Protein AF-A0A5F1S3X6-F1 (afdb_monomer_lite)

pLDDT: mean 83.15, std 13.51, range [34.62, 96.0]

Secondary structure (DSSP, 8-state):
---HHHHHHHHHHHHHHHHHHHHHHTTT-EEEEEE-SS-EEEEEE-TTS-EEEEEEE-TT--HHHHHHHHTHHHHHHHHHHHHHHHHHHHHHHHTTS--S----TT-HHHHHHHHHT-HHHHHHHHHH-TTS---SHHHHHHHHHHHHT-S-TTHHHH-HHHHHHHHHHHHHHHHHHHTTT-

Radius of gyration: 21.3 Å; chains: 1; bounding box: 40×48×58 Å

Structure (mmCIF,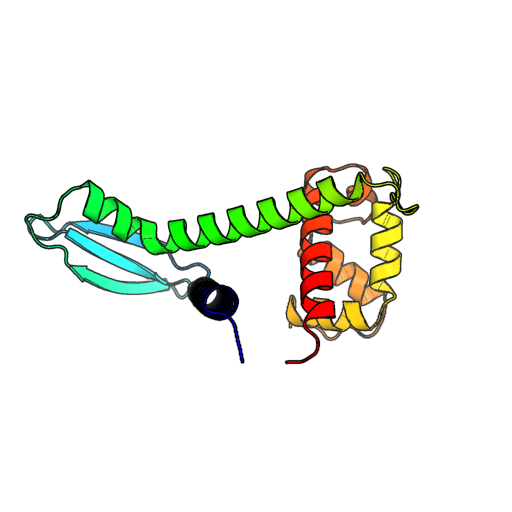 N/CA/C/O backbone):
data_AF-A0A5F1S3X6-F1
#
_entry.id   AF-A0A5F1S3X6-F1
#
loop_
_atom_site.group_PDB
_atom_site.id
_atom_site.type_symbol
_atom_site.label_atom_id
_atom_site.label_alt_id
_atom_site.label_comp_id
_atom_site.label_asym_id
_atom_site.label_entity_id
_atom_site.label_seq_id
_atom_site.pdbx_PDB_ins_code
_atom_site.Cartn_x
_atom_site.Cartn_y
_atom_site.Cartn_z
_atom_site.occupancy
_atom_site.B_iso_or_equiv
_atom_site.auth_seq_id
_atom_site.auth_comp_id
_atom_site.auth_asym_id
_atom_site.auth_atom_id
_atom_site.pdbx_PDB_model_num
ATOM 1 N N . MET A 1 1 ? -12.148 -29.527 -11.595 1.00 62.06 1 MET A N 1
ATOM 2 C CA . MET A 1 1 ? -12.397 -29.379 -10.145 1.00 62.06 1 MET A CA 1
ATOM 3 C C . MET A 1 1 ? -11.170 -28.743 -9.514 1.00 62.06 1 MET A C 1
ATOM 5 O O . MET A 1 1 ? -10.074 -29.237 -9.740 1.00 62.06 1 MET A O 1
ATOM 9 N N . THR A 1 2 ? -11.329 -27.615 -8.827 1.00 72.69 2 THR A N 1
ATOM 10 C CA . THR A 1 2 ? -10.231 -26.857 -8.204 1.00 72.69 2 THR A CA 1
ATOM 11 C C . THR A 1 2 ? -9.835 -27.520 -6.886 1.00 72.69 2 THR A C 1
ATOM 13 O O . THR A 1 2 ? -10.712 -27.872 -6.099 1.00 72.69 2 THR A O 1
ATOM 16 N N . THR A 1 3 ? -8.542 -27.708 -6.623 1.00 86.94 3 THR A N 1
ATOM 17 C CA . THR A 1 3 ? -8.104 -28.330 -5.361 1.00 86.94 3 THR A CA 1
ATOM 18 C C . THR A 1 3 ? -8.299 -27.372 -4.173 1.00 86.94 3 THR A C 1
ATOM 20 O O . THR A 1 3 ? -8.289 -26.150 -4.364 1.00 86.94 3 THR A O 1
ATOM 23 N N . PRO A 1 4 ? -8.428 -27.872 -2.927 1.00 86.75 4 PRO A N 1
ATOM 24 C CA . PRO A 1 4 ? -8.557 -27.018 -1.740 1.00 86.75 4 PRO A CA 1
ATOM 25 C C . PRO A 1 4 ? -7.428 -25.982 -1.602 1.00 86.75 4 PRO A C 1
ATOM 27 O O . PRO A 1 4 ? -7.680 -24.829 -1.249 1.00 86.75 4 PRO A O 1
ATOM 30 N N . ALA A 1 5 ? -6.197 -26.364 -1.962 1.00 86.56 5 ALA A N 1
ATOM 31 C CA . ALA A 1 5 ? -5.030 -25.481 -1.955 1.00 86.56 5 ALA A CA 1
ATOM 32 C C . ALA A 1 5 ? -5.118 -24.371 -3.019 1.00 86.56 5 ALA A C 1
ATOM 34 O O . ALA A 1 5 ? -4.811 -23.212 -2.741 1.00 86.56 5 ALA A O 1
ATOM 35 N N . GLN A 1 6 ? -5.587 -24.694 -4.229 1.00 83.25 6 GLN A N 1
ATOM 36 C CA . GLN A 1 6 ? -5.825 -23.693 -5.273 1.00 83.25 6 GLN A CA 1
ATOM 37 C C . GLN A 1 6 ? -6.925 -22.706 -4.857 1.00 83.25 6 GLN A C 1
ATOM 39 O O . GLN A 1 6 ? -6.773 -21.501 -5.043 1.00 83.25 6 GLN A O 1
ATOM 44 N N . ALA A 1 7 ? -8.001 -23.192 -4.233 1.00 88.31 7 ALA A N 1
ATOM 45 C CA . ALA A 1 7 ? -9.074 -22.338 -3.732 1.00 88.31 7 ALA A CA 1
ATOM 46 C C . ALA A 1 7 ? -8.601 -21.392 -2.611 1.00 88.31 7 ALA A C 1
ATOM 48 O O . ALA A 1 7 ? -8.995 -20.226 -2.589 1.00 88.31 7 ALA A O 1
ATOM 49 N N . ALA A 1 8 ? -7.740 -21.861 -1.699 1.00 90.50 8 ALA A N 1
ATOM 50 C CA . ALA A 1 8 ? -7.130 -21.014 -0.670 1.00 90.50 8 ALA A CA 1
ATOM 51 C C . ALA A 1 8 ? -6.279 -19.896 -1.287 1.00 90.50 8 ALA A C 1
ATOM 53 O O . ALA A 1 8 ? -6.477 -18.722 -0.969 1.00 90.50 8 ALA A O 1
ATOM 54 N N . ARG A 1 9 ? -5.430 -20.247 -2.256 1.00 87.69 9 ARG A N 1
ATOM 55 C CA . ARG A 1 9 ? -4.575 -19.291 -2.963 1.00 87.69 9 ARG A CA 1
ATOM 56 C C . ARG A 1 9 ? -5.368 -18.204 -3.691 1.00 87.69 9 ARG A C 1
ATOM 58 O O . ARG A 1 9 ? -4.985 -17.036 -3.655 1.00 87.69 9 ARG A O 1
ATOM 65 N N . GLU A 1 10 ? -6.480 -18.552 -4.337 1.00 88.81 10 GLU A N 1
ATOM 66 C CA . GLU A 1 10 ? -7.332 -17.554 -4.998 1.00 88.81 10 GLU A CA 1
ATOM 67 C C . GLU A 1 10 ? -8.024 -16.622 -3.991 1.00 88.81 10 GLU A C 1
ATOM 69 O O . GLU A 1 10 ? -8.110 -15.415 -4.234 1.00 88.81 10 GLU A O 1
ATOM 74 N N . ARG A 1 11 ? -8.442 -17.128 -2.819 1.00 92.38 11 ARG A N 1
ATOM 75 C CA . ARG A 1 11 ? -8.977 -16.278 -1.737 1.00 92.38 11 ARG A CA 1
ATOM 76 C C . ARG A 1 11 ? -7.929 -15.306 -1.203 1.00 92.38 11 ARG A C 1
ATOM 78 O O . ARG A 1 11 ? -8.224 -14.124 -1.034 1.00 92.38 11 ARG A O 1
ATOM 85 N N . GLU A 1 12 ? -6.709 -15.778 -0.969 1.00 93.31 12 GLU A N 1
ATOM 86 C CA . GLU A 1 12 ? -5.589 -14.938 -0.533 1.00 93.31 12 GLU A CA 1
ATOM 87 C C . GLU A 1 12 ? -5.274 -13.858 -1.569 1.00 93.31 12 GLU A C 1
ATOM 89 O O . GLU A 1 12 ? -5.175 -12.679 -1.229 1.00 93.31 12 GLU A O 1
ATOM 94 N N . LYS A 1 13 ? -5.203 -14.231 -2.851 1.00 88.44 13 LYS A N 1
ATOM 95 C CA . LYS A 1 13 ? -4.985 -13.296 -3.960 1.00 88.44 13 LYS A CA 1
ATOM 96 C C . LYS A 1 13 ? -6.074 -12.226 -4.021 1.00 88.44 13 LYS A C 1
ATOM 98 O O . LYS A 1 13 ? -5.755 -11.044 -4.152 1.00 88.44 13 LYS A O 1
ATOM 103 N N . ALA A 1 14 ? -7.341 -12.615 -3.886 1.00 92.00 14 ALA A N 1
ATOM 104 C CA . ALA A 1 14 ? -8.461 -11.679 -3.857 1.00 92.00 14 ALA A CA 1
ATOM 105 C C . ALA A 1 14 ? -8.393 -10.738 -2.642 1.00 92.00 14 ALA A C 1
ATOM 107 O O . ALA A 1 14 ? -8.643 -9.539 -2.775 1.00 92.00 14 ALA A O 1
ATOM 108 N N . ARG A 1 15 ? -8.010 -11.253 -1.466 1.00 94.31 15 ARG A N 1
ATOM 109 C CA . ARG A 1 15 ? -7.839 -10.448 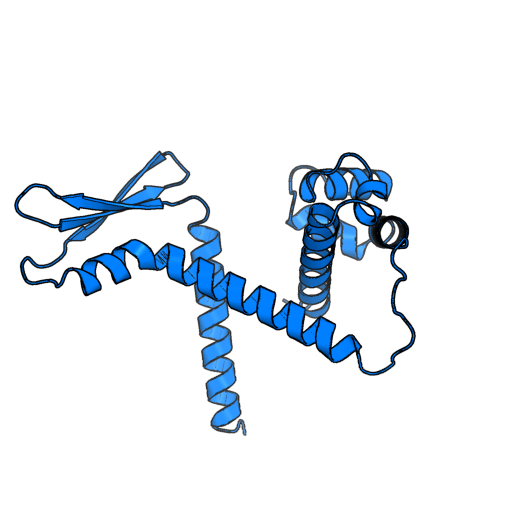-0.249 1.00 94.31 15 ARG A CA 1
ATOM 110 C C . ARG A 1 15 ? -6.705 -9.436 -0.398 1.00 94.31 15 ARG A C 1
ATOM 112 O O . ARG A 1 15 ? -6.916 -8.262 -0.113 1.00 94.31 15 ARG A O 1
ATOM 119 N N . VAL A 1 16 ? -5.546 -9.858 -0.903 1.00 94.44 16 VAL A N 1
ATOM 120 C CA . VAL A 1 16 ? -4.414 -8.959 -1.175 1.00 94.44 16 VAL A CA 1
ATOM 121 C C . VAL A 1 16 ? -4.807 -7.891 -2.194 1.00 94.44 16 VAL A C 1
ATOM 123 O O . VAL A 1 16 ? -4.562 -6.717 -1.950 1.00 94.44 16 VAL A O 1
ATOM 126 N N . SER A 1 17 ? -5.487 -8.266 -3.284 1.00 92.50 17 SER A N 1
ATOM 127 C CA . SER A 1 17 ? -5.962 -7.305 -4.289 1.00 92.50 17 SER A CA 1
ATOM 128 C C . SER A 1 17 ? -6.903 -6.255 -3.695 1.00 92.50 17 SER A C 1
ATOM 130 O O . SER A 1 17 ? -6.834 -5.087 -4.072 1.00 92.50 17 SER A O 1
ATOM 132 N N . ARG A 1 18 ? -7.772 -6.655 -2.761 1.00 95.62 18 ARG A N 1
ATOM 133 C CA . ARG A 1 18 ? -8.671 -5.736 -2.054 1.00 95.62 18 ARG A CA 1
ATOM 134 C C . ARG A 1 18 ? -7.898 -4.766 -1.166 1.00 95.62 18 ARG A C 1
ATOM 136 O O . ARG A 1 18 ? -8.159 -3.572 -1.223 1.00 95.62 18 ARG A O 1
ATOM 143 N N . LEU A 1 19 ? -6.939 -5.268 -0.386 1.00 96.00 19 LEU A N 1
ATOM 144 C CA . LEU A 1 19 ? -6.096 -4.435 0.477 1.00 96.00 19 LEU A CA 1
ATOM 145 C C . LEU A 1 19 ? -5.252 -3.448 -0.336 1.00 96.00 19 LEU A C 1
ATOM 147 O O . LEU A 1 19 ? -5.135 -2.295 0.055 1.00 96.00 19 LEU A O 1
ATOM 151 N N . THR A 1 20 ? -4.738 -3.863 -1.499 1.00 92.12 20 THR A N 1
ATOM 152 C CA . THR A 1 20 ? -4.065 -2.950 -2.433 1.00 92.12 20 THR A CA 1
ATOM 153 C C . THR A 1 20 ? -5.004 -1.840 -2.905 1.00 92.12 20 THR A C 1
ATOM 155 O O . THR A 1 20 ? -4.617 -0.680 -2.878 1.00 92.12 20 THR A O 1
ATOM 158 N N . GLY A 1 21 ? -6.245 -2.164 -3.281 1.00 90.62 21 GLY A N 1
ATOM 159 C CA . GLY A 1 21 ? -7.231 -1.151 -3.671 1.00 90.62 21 GLY A CA 1
ATOM 160 C C . GLY A 1 21 ? -7.561 -0.161 -2.547 1.00 90.62 21 GLY A C 1
ATOM 161 O O . GLY A 1 21 ? -7.637 1.036 -2.794 1.00 90.62 21 GLY A O 1
ATOM 162 N N . ILE A 1 22 ? -7.704 -0.645 -1.309 1.00 93.69 22 ILE A N 1
ATOM 163 C CA . ILE A 1 22 ? -7.949 0.209 -0.135 1.00 93.69 22 ILE A CA 1
ATOM 164 C C . ILE A 1 22 ? -6.758 1.141 0.121 1.00 93.69 22 ILE A C 1
ATOM 166 O O . ILE A 1 22 ? -6.955 2.340 0.280 1.00 93.69 22 ILE A O 1
ATOM 170 N N . ALA A 1 23 ? -5.530 0.613 0.112 1.00 91.81 23 ALA A N 1
ATOM 171 C CA . ALA A 1 23 ? -4.322 1.411 0.324 1.00 91.81 23 ALA A CA 1
ATOM 172 C C . ALA A 1 23 ? -4.164 2.522 -0.731 1.00 91.81 23 ALA A C 1
ATOM 174 O O . ALA A 1 23 ? -3.760 3.634 -0.408 1.00 91.81 23 ALA A O 1
ATOM 175 N N . GLU A 1 24 ? -4.528 2.237 -1.984 1.00 90.56 24 GLU A N 1
ATOM 176 C CA . GLU A 1 24 ? -4.528 3.222 -3.069 1.00 90.56 24 GLU A CA 1
ATOM 177 C C . GLU A 1 24 ? -5.567 4.333 -2.862 1.00 90.56 24 GLU A C 1
ATOM 179 O O . GLU A 1 24 ? -5.262 5.501 -3.094 1.00 90.56 24 GLU A O 1
ATOM 184 N N . LEU A 1 25 ? -6.776 3.989 -2.404 1.00 90.50 25 LEU A N 1
ATOM 185 C CA . LEU A 1 25 ? -7.833 4.966 -2.114 1.00 90.50 25 LEU A CA 1
ATOM 186 C C . LEU A 1 25 ? -7.502 5.844 -0.903 1.00 90.50 25 LEU A C 1
ATOM 188 O O . LEU A 1 25 ? -7.830 7.025 -0.901 1.00 90.50 25 LEU A O 1
ATOM 192 N N . CYS A 1 26 ? -6.839 5.280 0.105 1.00 91.94 26 CYS A N 1
ATOM 193 C CA . CYS A 1 26 ? -6.405 5.996 1.305 1.00 91.94 26 CYS A CA 1
ATOM 194 C C . CYS A 1 26 ? -5.032 6.665 1.142 1.00 91.94 26 CYS A C 1
ATOM 196 O O . CYS A 1 26 ? -4.398 7.036 2.131 1.00 91.94 26 CYS A O 1
ATOM 198 N N . ARG A 1 27 ? -4.524 6.797 -0.088 1.00 87.94 27 ARG A N 1
ATOM 199 C CA . ARG A 1 27 ? -3.199 7.368 -0.323 1.00 87.94 27 ARG A CA 1
ATOM 200 C C . ARG A 1 27 ? -3.128 8.804 0.203 1.00 87.94 27 ARG A C 1
ATOM 202 O O . ARG A 1 27 ? -3.842 9.684 -0.265 1.00 87.94 27 ARG A O 1
ATOM 209 N N . GLY A 1 28 ? -2.180 9.040 1.108 1.00 87.06 28 GLY A N 1
ATOM 210 C CA . GLY A 1 28 ? -1.944 10.349 1.720 1.00 87.06 28 GLY A CA 1
ATOM 211 C C . GLY A 1 28 ? -2.787 10.617 2.969 1.00 87.06 28 GLY A C 1
ATOM 212 O O . GLY A 1 28 ? -2.557 11.625 3.636 1.00 87.06 28 GLY A O 1
ATOM 213 N N . ASP A 1 29 ? -3.705 9.714 3.318 1.00 92.81 29 ASP A N 1
ATOM 214 C CA . ASP A 1 29 ? -4.394 9.764 4.600 1.00 92.81 29 ASP A CA 1
ATOM 215 C C . ASP A 1 29 ? -3.419 9.423 5.733 1.00 92.81 29 ASP A C 1
ATOM 217 O O . ASP A 1 29 ? -2.529 8.584 5.582 1.00 92.81 29 ASP A O 1
ATOM 221 N N . ARG A 1 30 ? -3.605 10.055 6.894 1.00 92.38 30 ARG A N 1
ATOM 222 C CA . ARG A 1 30 ? -2.891 9.718 8.129 1.00 92.38 30 ARG A CA 1
ATOM 223 C C . ARG A 1 30 ? -3.864 9.405 9.242 1.00 92.38 30 ARG A C 1
ATOM 225 O O . ARG A 1 30 ? -4.776 10.189 9.490 1.00 92.38 30 ARG A O 1
ATOM 232 N N . TRP A 1 31 ? -3.661 8.266 9.886 1.00 93.81 31 TRP A N 1
ATOM 233 C CA . TRP A 1 31 ? -4.424 7.867 11.060 1.00 93.81 31 TRP A CA 1
ATOM 234 C C . TRP A 1 31 ? -3.638 8.286 12.298 1.00 93.81 31 TRP A C 1
ATOM 236 O O . TRP A 1 31 ? -2.407 8.252 12.294 1.00 93.81 31 TRP A O 1
ATOM 246 N N . SER A 1 32 ? -4.334 8.763 13.319 1.00 92.06 32 SER A N 1
ATOM 247 C CA . SER A 1 32 ? -3.710 9.165 14.573 1.00 92.06 32 SER A CA 1
ATOM 248 C C . SER A 1 32 ? -4.653 8.956 15.744 1.00 92.06 32 SER A C 1
ATOM 250 O O . SER A 1 32 ? -5.874 8.912 15.581 1.00 92.06 32 SER A O 1
ATOM 252 N N . ILE A 1 33 ? -4.068 8.883 16.932 1.00 92.62 33 ILE A N 1
ATOM 253 C CA . ILE A 1 33 ? -4.801 8.819 18.187 1.00 92.62 33 ILE A CA 1
ATOM 254 C C . ILE A 1 33 ? -5.179 10.237 18.617 1.00 92.62 33 ILE A C 1
ATOM 256 O O . ILE A 1 33 ? -4.350 11.146 18.583 1.00 92.62 33 ILE A O 1
ATOM 260 N N . ASP A 1 34 ? -6.426 10.398 19.041 1.00 91.50 34 ASP A N 1
ATOM 261 C CA . ASP A 1 34 ? -6.929 11.565 19.756 1.00 91.50 34 ASP A CA 1
ATOM 262 C C . ASP A 1 34 ? -7.476 11.115 21.117 1.00 91.50 34 ASP A C 1
ATOM 264 O O . ASP A 1 34 ? -8.251 10.160 21.194 1.00 91.50 34 ASP A O 1
ATOM 268 N N . THR A 1 35 ? -7.056 11.771 22.196 1.00 86.75 35 THR A N 1
ATOM 269 C CA . THR A 1 35 ? -7.466 11.431 23.566 1.00 86.75 35 THR A CA 1
ATOM 270 C C . THR A 1 35 ? -8.117 12.635 24.222 1.00 86.75 35 THR A C 1
ATOM 272 O O . THR A 1 35 ? -7.453 13.651 24.424 1.00 86.75 35 THR A O 1
ATOM 275 N N . ASP A 1 36 ? -9.379 12.506 24.631 1.00 79.56 36 ASP A N 1
ATOM 276 C CA . ASP A 1 36 ? -10.124 13.581 25.306 1.00 79.56 36 ASP A CA 1
ATOM 277 C C . ASP A 1 36 ? -10.250 13.388 26.826 1.00 79.56 36 ASP A C 1
ATOM 279 O O . ASP A 1 36 ? -11.235 13.775 27.452 1.00 79.56 36 ASP A O 1
ATOM 283 N N . GLY A 1 37 ? -9.244 12.762 27.441 1.00 70.31 37 GLY A N 1
ATOM 284 C CA . GLY A 1 37 ? -9.186 12.494 28.882 1.00 70.31 37 GLY A CA 1
ATOM 285 C C . GLY A 1 37 ? -10.126 11.383 29.366 1.00 70.31 37 GLY A C 1
ATOM 286 O O . GLY A 1 37 ? -9.860 10.803 30.412 1.00 70.31 37 GLY A O 1
ATOM 287 N N . THR A 1 38 ? -11.175 11.046 28.606 1.00 75.50 38 THR A N 1
ATOM 288 C CA . THR A 1 38 ? -12.114 9.957 28.936 1.00 75.50 38 THR A CA 1
ATOM 289 C C . THR A 1 38 ? -12.149 8.876 27.861 1.00 75.50 38 THR A C 1
ATOM 291 O O . THR A 1 38 ? -12.333 7.705 28.176 1.00 75.50 38 THR A O 1
ATOM 294 N N . ASN A 1 39 ? -11.956 9.244 26.593 1.00 83.88 39 ASN A N 1
ATOM 295 C CA . ASN A 1 39 ? -11.986 8.311 25.476 1.00 83.88 39 ASN A CA 1
ATOM 296 C C . ASN A 1 39 ? -10.710 8.407 24.644 1.00 83.88 39 ASN A C 1
ATOM 298 O O . ASN A 1 39 ? -10.193 9.496 24.387 1.00 83.88 39 ASN A O 1
ATOM 302 N N . THR A 1 40 ? -10.277 7.256 24.138 1.00 91.56 40 THR A N 1
ATOM 303 C CA . THR A 1 40 ? -9.272 7.170 23.081 1.00 91.56 40 THR A CA 1
ATOM 304 C C . THR A 1 40 ? -9.991 6.975 21.753 1.00 91.56 40 THR A C 1
ATOM 306 O O . THR A 1 40 ? -10.787 6.050 21.595 1.00 91.56 40 THR A O 1
ATOM 309 N N . ARG A 1 41 ? -9.737 7.850 20.784 1.00 94.38 41 ARG A N 1
ATOM 310 C CA . ARG A 1 41 ? -10.321 7.809 19.441 1.00 94.38 41 ARG A CA 1
ATOM 311 C C . ARG A 1 41 ? -9.229 7.616 18.408 1.00 94.38 41 ARG A C 1
ATOM 313 O O . ARG A 1 41 ? -8.142 8.169 18.538 1.00 94.38 41 ARG A O 1
ATOM 320 N N . ILE A 1 42 ? -9.551 6.882 17.351 1.00 94.81 42 ILE A N 1
ATOM 321 C CA . ILE A 1 42 ? -8.742 6.878 16.135 1.00 94.81 42 ILE A CA 1
ATOM 322 C C . ILE A 1 42 ? -9.385 7.851 15.162 1.00 94.81 42 ILE A C 1
ATOM 324 O O . ILE A 1 42 ? -10.551 7.700 14.787 1.00 94.81 42 ILE A O 1
ATOM 328 N N . ILE A 1 43 ? -8.618 8.851 14.752 1.00 95.38 43 ILE A N 1
ATOM 329 C CA . ILE A 1 43 ? -9.024 9.835 13.759 1.00 95.38 43 ILE A CA 1
ATOM 330 C C . ILE A 1 43 ? -8.242 9.615 12.471 1.00 95.38 43 ILE A C 1
ATOM 332 O O . ILE A 1 43 ? -7.084 9.203 12.483 1.00 95.38 43 ILE A O 1
ATOM 336 N N . VAL A 1 44 ? -8.872 9.919 11.344 1.00 95.62 44 VAL A N 1
ATOM 337 C CA . VAL A 1 44 ? -8.192 10.041 10.059 1.00 95.62 44 VAL A CA 1
ATOM 338 C C . VAL A 1 44 ? -8.113 11.505 9.683 1.00 95.62 44 VAL A C 1
ATOM 340 O O . VAL A 1 44 ? -9.117 12.212 9.723 1.00 95.62 44 VAL A O 1
ATOM 343 N N . ARG A 1 45 ? -6.934 11.942 9.255 1.00 95.56 45 ARG A N 1
ATOM 344 C CA . ARG A 1 45 ? -6.750 13.147 8.457 1.00 95.56 45 ARG A CA 1
ATOM 345 C C . ARG A 1 45 ? -6.580 12.732 7.007 1.00 95.56 45 ARG A C 1
ATOM 347 O O . ARG A 1 45 ? -5.600 12.071 6.664 1.00 95.56 45 ARG A O 1
ATOM 354 N N . ARG A 1 46 ? -7.540 13.103 6.171 1.00 92.94 46 ARG A N 1
ATOM 355 C CA . ARG A 1 46 ? -7.540 12.792 4.745 1.00 92.94 46 ARG A CA 1
ATOM 356 C C . ARG A 1 46 ? -6.531 13.653 4.000 1.00 92.94 46 ARG A C 1
ATOM 358 O O . ARG A 1 46 ? -6.227 14.771 4.422 1.00 92.94 46 ARG A O 1
ATOM 365 N N . ALA A 1 47 ? -6.080 13.179 2.843 1.00 88.62 47 ALA A N 1
ATOM 366 C CA . ALA A 1 47 ? -5.243 13.978 1.944 1.00 88.62 47 ALA A CA 1
ATOM 367 C C . ALA A 1 47 ? -5.910 15.305 1.512 1.00 88.62 47 ALA A C 1
ATOM 369 O O . ALA A 1 47 ? -5.220 16.279 1.221 1.00 88.62 47 ALA A O 1
ATOM 370 N N . THR A 1 48 ? -7.246 15.362 1.511 1.00 89.81 48 THR A N 1
ATOM 371 C CA . THR A 1 48 ? -8.049 16.562 1.212 1.00 89.81 48 THR A CA 1
ATOM 372 C C . THR A 1 48 ? -8.027 17.618 2.324 1.00 89.81 48 THR A C 1
ATOM 374 O O . THR A 1 48 ? -8.492 18.732 2.108 1.00 89.81 48 THR A O 1
ATOM 377 N N . GLY A 1 49 ? -7.499 17.289 3.507 1.00 88.94 49 GLY A N 1
ATOM 378 C CA . GLY A 1 49 ? -7.518 18.147 4.696 1.00 88.94 49 GLY A CA 1
ATOM 379 C C . GLY A 1 49 ? -8.711 17.907 5.626 1.00 88.94 49 GLY A C 1
ATOM 380 O O . GLY A 1 49 ? -8.701 18.389 6.758 1.00 88.94 49 GLY A O 1
ATOM 381 N N . GLU A 1 50 ? -9.704 17.126 5.196 1.00 93.75 50 GLU A N 1
ATOM 382 C CA . GLU A 1 50 ? -10.818 16.704 6.048 1.00 93.75 50 GLU A CA 1
ATOM 383 C C . GLU A 1 50 ? -10.346 15.772 7.168 1.00 93.75 50 GLU A C 1
ATOM 385 O O . GLU A 1 50 ? -9.384 15.015 7.010 1.00 93.75 50 GLU A O 1
ATOM 390 N N . HIS A 1 51 ? -11.053 15.795 8.296 1.00 93.44 51 HIS A N 1
ATOM 391 C CA . HIS A 1 51 ? -10.829 14.865 9.395 1.00 93.44 51 HIS A CA 1
ATOM 392 C C . HIS A 1 51 ? -12.126 14.170 9.801 1.00 93.44 51 HIS A C 1
ATOM 394 O O . HIS A 1 51 ? -13.204 14.757 9.744 1.00 93.44 51 HIS A O 1
ATOM 400 N N . ALA A 1 52 ? -12.016 12.906 10.203 1.00 94.56 52 ALA A N 1
ATOM 401 C CA . ALA A 1 52 ? -13.145 12.117 10.678 1.00 94.56 52 ALA A CA 1
ATOM 402 C C . ALA A 1 52 ? -12.715 11.168 11.799 1.00 94.56 52 ALA A C 1
ATOM 404 O O . ALA A 1 52 ? -11.600 10.645 11.783 1.00 94.56 52 ALA A O 1
ATOM 405 N N . VAL A 1 53 ? -13.618 10.910 12.745 1.00 95.12 53 VAL A N 1
ATOM 406 C CA . VAL A 1 53 ? -13.449 9.843 13.739 1.00 95.12 53 VAL A CA 1
ATOM 407 C C . VAL A 1 53 ? -13.750 8.508 13.061 1.00 95.12 53 VAL A C 1
ATOM 409 O O . VAL A 1 53 ? -14.830 8.329 12.502 1.00 95.12 53 VAL A O 1
ATOM 412 N N . LEU A 1 54 ? -12.793 7.581 13.090 1.00 94.19 54 LEU A N 1
ATOM 413 C CA . LEU A 1 54 ? -12.952 6.230 12.550 1.00 94.19 54 LEU A CA 1
ATOM 414 C C . LEU A 1 54 ? -13.593 5.293 13.572 1.00 94.19 54 LEU A C 1
ATOM 416 O O . LEU A 1 54 ? -14.507 4.541 13.238 1.00 94.19 54 LEU A O 1
ATOM 420 N N . CYS A 1 55 ? -13.112 5.342 14.814 1.00 94.00 55 CYS A N 1
ATOM 421 C CA . CYS A 1 55 ? -13.667 4.587 15.928 1.00 94.00 55 CYS A CA 1
ATOM 422 C C . CYS A 1 55 ? -13.307 5.224 17.276 1.00 94.00 55 CYS A C 1
ATOM 424 O O . CYS A 1 55 ? -12.345 5.987 17.393 1.00 94.00 55 CYS A O 1
ATOM 426 N N . THR A 1 56 ? -14.086 4.864 18.295 1.00 94.31 56 THR A N 1
ATOM 427 C CA . THR A 1 56 ? -13.799 5.138 19.705 1.00 94.31 56 THR A CA 1
ATOM 428 C C . THR A 1 56 ? -13.457 3.816 20.379 1.00 94.31 56 THR A C 1
ATOM 430 O O . THR A 1 56 ? -14.198 2.842 20.242 1.00 94.31 56 THR A O 1
ATOM 433 N N . MET A 1 57 ? -12.330 3.781 21.078 1.00 92.25 57 MET A N 1
ATOM 434 C CA . MET A 1 57 ? -11.841 2.616 21.802 1.00 92.25 57 MET A CA 1
ATOM 435 C C . MET A 1 57 ? -12.557 2.495 23.147 1.00 92.25 57 MET A C 1
ATOM 437 O O . MET A 1 57 ? -12.861 3.500 23.791 1.00 92.25 57 MET A O 1
ATOM 441 N N . HIS A 1 58 ? -12.818 1.259 23.572 1.00 91.62 58 HIS A N 1
ATOM 442 C CA . HIS A 1 58 ? -13.316 0.996 24.919 1.00 91.62 58 HIS A CA 1
ATOM 443 C C . HIS A 1 58 ? -12.272 1.422 25.963 1.00 91.62 58 HIS A C 1
ATOM 445 O O . HIS A 1 58 ? -11.076 1.325 25.697 1.00 91.62 58 HIS A O 1
ATOM 451 N N . ALA A 1 59 ? -12.713 1.851 27.148 1.00 88.88 59 ALA A N 1
ATOM 452 C CA . ALA A 1 59 ? -11.812 2.301 28.215 1.00 88.88 59 ALA A CA 1
ATOM 453 C C . ALA A 1 59 ? -10.827 1.206 28.668 1.00 88.88 59 ALA A C 1
ATOM 455 O O . ALA A 1 59 ? -9.684 1.502 28.993 1.00 88.88 59 ALA A O 1
ATOM 456 N N . ASP A 1 60 ? -11.261 -0.056 28.614 1.00 90.62 60 ASP A N 1
ATOM 457 C CA . ASP A 1 60 ? -10.440 -1.224 28.966 1.00 90.62 60 ASP A CA 1
ATOM 458 C C . ASP A 1 60 ? -9.594 -1.763 27.795 1.00 90.62 60 ASP A C 1
ATOM 460 O O . ASP A 1 60 ? -9.017 -2.844 27.903 1.00 90.62 60 ASP A O 1
ATOM 464 N N . ALA A 1 61 ? -9.554 -1.073 26.647 1.00 90.69 61 ALA A N 1
ATOM 465 C CA . ALA A 1 61 ? -8.713 -1.496 25.531 1.00 90.69 61 ALA A CA 1
ATOM 466 C C . ALA A 1 61 ? -7.235 -1.415 25.923 1.00 90.69 61 ALA A C 1
ATOM 468 O O . ALA A 1 61 ? -6.777 -0.404 26.464 1.00 90.69 61 ALA A O 1
ATOM 469 N N . LEU A 1 62 ? -6.482 -2.473 25.624 1.00 92.12 62 LEU A N 1
ATOM 470 C CA . LEU A 1 62 ? -5.068 -2.505 25.951 1.00 92.12 62 LEU A CA 1
ATOM 471 C C . LEU A 1 62 ? -4.283 -1.534 25.056 1.00 92.12 62 LEU A C 1
ATOM 473 O O . LEU A 1 62 ? -4.668 -1.303 23.903 1.00 92.12 62 LEU A O 1
ATOM 477 N N . PRO A 1 63 ? -3.153 -0.990 25.542 1.00 88.38 63 PRO A N 1
ATOM 478 C CA . PRO A 1 63 ? -2.285 -0.146 24.728 1.00 88.38 63 PRO A CA 1
ATOM 479 C C . PRO A 1 63 ? -1.867 -0.812 23.411 1.00 88.38 63 PRO A C 1
ATOM 481 O O . PRO A 1 63 ? -1.837 -0.142 22.380 1.00 88.38 63 PRO A O 1
ATOM 484 N N . GLU A 1 64 ? -1.620 -2.128 23.417 1.00 92.88 64 GLU A N 1
ATOM 485 C CA . GLU A 1 64 ? -1.215 -2.868 22.215 1.00 92.88 6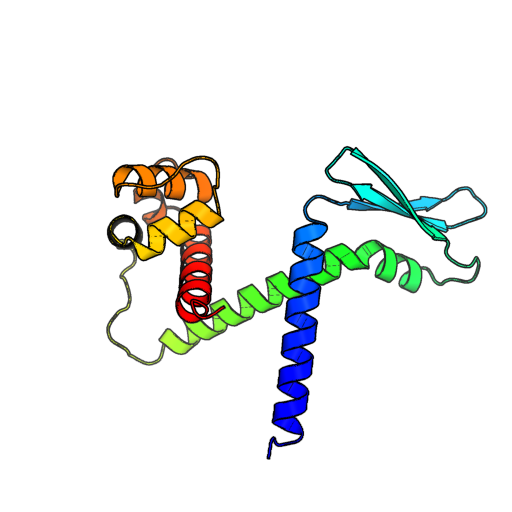4 GLU A CA 1
ATOM 486 C C . GLU A 1 64 ? -2.339 -2.943 21.170 1.00 92.88 64 GLU A C 1
ATOM 488 O O . GLU A 1 64 ? -2.084 -2.823 19.969 1.00 92.88 64 GLU A O 1
ATOM 493 N N . ASP A 1 65 ? -3.591 -3.095 21.614 1.00 93.00 65 ASP A N 1
ATOM 494 C CA . ASP A 1 65 ? -4.758 -3.096 20.728 1.00 93.00 65 ASP A CA 1
ATOM 495 C C . ASP A 1 65 ? -4.931 -1.724 20.067 1.00 93.00 65 ASP A C 1
ATOM 497 O O . ASP A 1 65 ? -5.169 -1.619 18.860 1.00 93.00 65 ASP A O 1
ATOM 501 N N . ILE A 1 66 ? -4.775 -0.659 20.860 1.00 91.12 66 ILE A N 1
ATOM 502 C CA . ILE A 1 66 ? -4.857 0.727 20.395 1.00 91.12 66 ILE A CA 1
ATOM 503 C C . ILE A 1 66 ? -3.749 1.008 19.374 1.00 91.12 66 ILE A C 1
ATOM 505 O O . ILE A 1 66 ? -4.028 1.566 18.311 1.00 91.12 66 ILE A O 1
ATOM 509 N N . GLU A 1 67 ? -2.512 0.601 19.661 1.00 90.31 67 GLU A N 1
ATOM 510 C CA . GLU A 1 67 ? -1.370 0.788 18.765 1.00 90.31 67 GLU A CA 1
ATOM 511 C C . GLU A 1 67 ? -1.560 0.035 17.443 1.00 90.31 67 GLU A C 1
ATOM 513 O O . GLU A 1 67 ? -1.386 0.616 16.366 1.00 90.31 67 GLU A O 1
ATOM 518 N N . LEU A 1 68 ? -1.992 -1.230 17.504 1.00 92.44 68 LEU A N 1
ATOM 519 C CA . LEU A 1 68 ? -2.234 -2.048 16.318 1.00 92.44 68 LEU A CA 1
ATOM 520 C C . LEU A 1 68 ? -3.304 -1.432 15.408 1.00 92.44 68 LEU A C 1
ATOM 522 O O . LEU A 1 68 ? -3.133 -1.404 14.185 1.00 92.44 68 LEU A O 1
ATOM 526 N N . ILE A 1 69 ? -4.402 -0.942 15.990 1.00 94.38 69 ILE A N 1
ATOM 527 C CA . ILE A 1 69 ? -5.502 -0.323 15.242 1.00 94.38 69 ILE A CA 1
ATOM 528 C C . ILE A 1 69 ? -5.080 1.039 14.687 1.00 94.38 69 ILE A C 1
ATOM 530 O O . ILE A 1 69 ? -5.353 1.324 13.519 1.00 94.38 69 ILE A O 1
ATOM 534 N N . ASN A 1 70 ? -4.382 1.860 15.476 1.00 91.19 70 ASN A N 1
ATOM 535 C CA . ASN A 1 70 ? -3.852 3.144 15.018 1.00 91.19 70 ASN A CA 1
ATOM 536 C C . ASN A 1 70 ? -2.924 2.963 13.807 1.00 91.19 70 ASN A C 1
ATOM 538 O O . ASN A 1 70 ? -3.070 3.647 12.796 1.00 91.19 70 ASN A O 1
ATOM 542 N N . GLY A 1 71 ? -2.020 1.984 13.881 1.00 91.19 71 GLY A N 1
ATOM 543 C CA . GLY A 1 71 ? -1.098 1.647 12.802 1.00 91.19 71 GLY A CA 1
ATOM 544 C C . GLY A 1 71 ? -1.717 0.826 11.670 1.00 91.19 71 GLY A C 1
ATOM 545 O O . GLY A 1 71 ? -1.000 0.459 10.746 1.00 91.19 71 GLY A O 1
ATOM 546 N N . ALA A 1 72 ? -3.013 0.493 11.692 1.00 94.12 72 ALA A N 1
ATOM 547 C CA . ALA A 1 72 ? -3.584 -0.505 10.784 1.00 94.12 72 ALA A CA 1
ATOM 548 C C . ALA A 1 72 ? -3.366 -0.175 9.297 1.00 94.12 72 ALA A C 1
ATOM 550 O O . ALA A 1 72 ? -2.968 -1.051 8.524 1.00 94.12 72 ALA A O 1
ATOM 551 N N . LEU A 1 73 ? -3.588 1.080 8.889 1.00 93.06 73 LEU A N 1
ATOM 552 C CA . LEU A 1 73 ? -3.360 1.501 7.504 1.00 93.06 73 LEU A CA 1
ATOM 553 C C . LEU A 1 73 ? -1.868 1.455 7.138 1.00 93.06 73 LEU A C 1
ATOM 555 O O . LEU A 1 73 ? -1.511 0.900 6.097 1.00 93.06 73 LEU A O 1
ATOM 559 N N . GLU A 1 74 ? -1.002 1.988 8.000 1.00 91.19 74 GLU A N 1
ATOM 560 C CA . GLU A 1 74 ? 0.451 2.011 7.789 1.00 91.19 74 GLU A CA 1
ATOM 561 C C . GLU A 1 74 ? 1.030 0.593 7.716 1.00 91.19 74 GLU A C 1
ATOM 563 O O . GLU A 1 74 ? 1.810 0.284 6.818 1.00 91.19 74 GLU A O 1
ATOM 568 N N . ASN A 1 75 ? 0.562 -0.309 8.577 1.00 94.69 75 ASN A N 1
ATOM 569 C CA . ASN A 1 75 ? 0.932 -1.719 8.590 1.00 94.69 75 ASN A CA 1
ATOM 570 C C . ASN A 1 75 ? 0.506 -2.430 7.298 1.00 94.69 75 ASN A C 1
ATOM 572 O O . ASN A 1 75 ? 1.286 -3.190 6.721 1.00 94.69 75 ASN A O 1
ATOM 576 N N . VAL A 1 76 ? -0.708 -2.175 6.793 1.00 95.00 76 VAL A N 1
ATOM 577 C CA . VAL A 1 76 ? -1.155 -2.725 5.500 1.00 95.00 76 VAL A CA 1
ATOM 578 C C . VAL A 1 76 ? -0.244 -2.254 4.366 1.00 95.00 76 VAL A C 1
ATOM 580 O O . VAL A 1 76 ? 0.176 -3.078 3.550 1.00 95.00 76 VAL A O 1
ATOM 583 N N . VAL A 1 77 ? 0.087 -0.961 4.320 1.00 90.31 77 VAL A N 1
ATOM 584 C CA . VAL A 1 77 ? 1.011 -0.402 3.320 1.00 90.31 77 VAL A CA 1
ATOM 585 C C . VAL A 1 77 ? 2.389 -1.057 3.443 1.00 90.31 77 VAL A C 1
ATOM 587 O O . VAL A 1 77 ? 2.882 -1.619 2.462 1.00 90.31 77 VAL A O 1
ATOM 590 N N . LEU A 1 78 ? 2.954 -1.104 4.652 1.00 92.12 78 LEU A N 1
ATOM 591 C CA . LEU A 1 78 ? 4.245 -1.723 4.948 1.00 92.12 78 LEU A CA 1
ATOM 592 C C . LEU A 1 78 ? 4.308 -3.178 4.469 1.00 92.12 78 LEU A C 1
ATOM 594 O O . LEU A 1 78 ? 5.257 -3.568 3.786 1.00 92.12 78 LEU A O 1
ATOM 598 N N . PHE A 1 79 ? 3.307 -4.002 4.788 1.00 95.56 79 PHE A N 1
ATOM 599 C CA . PHE A 1 79 ? 3.306 -5.411 4.390 1.00 95.56 79 PHE A CA 1
ATOM 600 C C . PHE A 1 79 ? 3.142 -5.601 2.879 1.00 95.56 79 PHE A C 1
ATOM 602 O O . PHE A 1 79 ? 3.752 -6.509 2.303 1.00 95.56 79 PHE A O 1
ATOM 609 N N . LEU A 1 80 ? 2.358 -4.750 2.211 1.00 91.19 80 LEU A N 1
ATOM 610 C CA . LEU A 1 80 ? 2.240 -4.773 0.752 1.00 91.19 80 LEU A CA 1
ATOM 611 C C . LEU A 1 80 ? 3.567 -4.399 0.077 1.00 91.19 80 LEU A C 1
ATOM 613 O O . LEU A 1 80 ? 3.974 -5.066 -0.880 1.00 91.19 80 LEU A O 1
ATOM 617 N N . GLU A 1 81 ? 4.269 -3.396 0.599 1.00 86.94 81 GLU A N 1
ATOM 618 C CA . GLU A 1 81 ? 5.590 -2.984 0.121 1.00 86.94 81 GLU A CA 1
ATOM 619 C C . GLU A 1 81 ? 6.663 -4.039 0.400 1.00 86.94 81 GLU A C 1
ATOM 621 O O . GLU A 1 81 ? 7.450 -4.371 -0.487 1.00 86.94 81 GLU A O 1
ATOM 626 N N . LEU A 1 82 ? 6.676 -4.634 1.596 1.00 90.56 82 LEU A N 1
ATOM 627 C CA . LEU A 1 82 ? 7.559 -5.752 1.937 1.00 90.56 82 LEU A CA 1
ATOM 628 C C . LEU A 1 82 ? 7.342 -6.934 0.996 1.00 90.56 82 LEU A C 1
ATOM 630 O O . LEU A 1 82 ? 8.303 -7.466 0.442 1.00 90.56 82 LEU A O 1
ATOM 634 N N . ARG A 1 83 ? 6.083 -7.309 0.745 1.00 89.25 83 ARG A N 1
ATOM 635 C CA . ARG A 1 83 ? 5.745 -8.360 -0.220 1.00 89.25 83 ARG A CA 1
ATOM 636 C C . ARG A 1 83 ? 6.264 -8.017 -1.611 1.00 89.25 83 ARG A C 1
ATOM 638 O O . ARG A 1 83 ? 6.815 -8.885 -2.285 1.00 89.25 83 ARG A O 1
ATOM 645 N N . ARG A 1 84 ? 6.084 -6.774 -2.058 1.00 85.12 84 ARG A N 1
ATOM 646 C CA . ARG A 1 84 ? 6.582 -6.314 -3.356 1.00 85.12 84 ARG A CA 1
ATOM 647 C C . ARG A 1 84 ? 8.106 -6.433 -3.435 1.00 85.12 84 ARG A C 1
ATOM 649 O O . ARG A 1 84 ? 8.597 -7.060 -4.372 1.00 85.12 84 ARG A O 1
ATOM 656 N N . ARG A 1 85 ? 8.835 -5.930 -2.433 1.00 82.06 85 ARG A N 1
ATOM 657 C CA . ARG A 1 85 ? 10.301 -6.049 -2.343 1.00 82.06 85 ARG A CA 1
ATOM 658 C C . ARG A 1 85 ? 10.758 -7.506 -2.332 1.00 82.06 85 ARG A C 1
ATOM 660 O O . ARG A 1 85 ? 11.667 -7.857 -3.074 1.00 82.06 85 ARG A O 1
ATOM 667 N N . ALA A 1 86 ? 10.085 -8.376 -1.581 1.00 81.19 86 ALA A N 1
ATOM 668 C CA . ALA A 1 86 ? 10.388 -9.805 -1.549 1.00 81.19 86 ALA A CA 1
ATOM 669 C C . ALA A 1 86 ? 10.167 -10.480 -2.914 1.00 81.19 86 ALA A C 1
ATOM 671 O O . ALA A 1 86 ? 10.999 -11.267 -3.356 1.00 81.19 86 ALA A O 1
ATOM 672 N N . VAL A 1 87 ? 9.080 -10.152 -3.624 1.00 79.31 87 VAL A N 1
ATOM 673 C CA . VAL A 1 87 ? 8.836 -10.657 -4.987 1.00 79.31 87 VAL A CA 1
ATOM 674 C C . VAL A 1 87 ? 9.930 -10.194 -5.950 1.00 79.31 87 VAL A C 1
ATOM 676 O O . VAL A 1 87 ? 10.387 -10.989 -6.771 1.00 79.31 87 VAL A O 1
ATOM 679 N N . ILE A 1 88 ? 10.362 -8.936 -5.851 1.00 75.94 88 ILE A N 1
ATOM 680 C CA . ILE A 1 88 ? 11.449 -8.387 -6.670 1.00 75.94 88 ILE A CA 1
ATOM 681 C C . ILE A 1 88 ? 12.764 -9.107 -6.360 1.00 75.94 88 ILE A C 1
ATOM 683 O O . ILE A 1 88 ? 13.386 -9.631 -7.282 1.00 75.94 88 ILE A O 1
ATOM 687 N N . ALA A 1 89 ? 13.126 -9.240 -5.083 1.00 75.75 89 ALA A N 1
ATOM 688 C CA . ALA A 1 89 ? 14.325 -9.951 -4.647 1.00 75.75 89 ALA A CA 1
ATOM 689 C C . ALA A 1 89 ? 14.322 -11.423 -5.094 1.00 75.75 89 ALA A C 1
ATOM 691 O O . ALA A 1 89 ? 15.327 -11.922 -5.588 1.00 75.75 89 ALA A O 1
ATOM 692 N N . LEU A 1 90 ? 13.181 -12.118 -5.010 1.00 78.56 90 LEU A N 1
ATOM 693 C CA . LEU A 1 90 ? 13.047 -13.496 -5.493 1.00 78.56 90 LEU A CA 1
ATOM 694 C C . LEU A 1 90 ? 13.194 -13.599 -7.013 1.00 78.56 90 LEU A C 1
ATOM 696 O O . LEU A 1 90 ? 13.793 -14.551 -7.504 1.00 78.56 90 LEU A O 1
ATOM 700 N N . ARG A 1 91 ? 12.660 -12.640 -7.777 1.00 73.88 91 ARG A N 1
ATOM 701 C CA . ARG A 1 91 ? 12.845 -12.598 -9.236 1.00 73.88 91 ARG A CA 1
ATOM 702 C C . ARG A 1 91 ? 14.306 -12.336 -9.597 1.00 73.88 91 ARG A C 1
ATOM 704 O O . ARG A 1 91 ? 14.836 -13.035 -10.452 1.00 73.88 91 ARG A O 1
ATOM 711 N N . GLN A 1 92 ? 14.955 -11.404 -8.900 1.00 69.12 92 GLN A N 1
ATOM 712 C CA . GLN A 1 92 ? 16.372 -11.071 -9.069 1.00 69.12 92 GLN A CA 1
ATOM 713 C C . GLN A 1 92 ? 17.305 -12.226 -8.655 1.00 69.12 92 GLN A C 1
ATOM 715 O O . GLN A 1 92 ? 18.300 -12.502 -9.328 1.00 69.12 92 GLN A O 1
ATOM 720 N N . GLY A 1 93 ? 16.958 -12.957 -7.593 1.00 61.75 93 GLY A N 1
ATOM 721 C CA . GLY A 1 93 ? 17.660 -14.167 -7.161 1.00 61.75 93 GLY A CA 1
ATOM 722 C C . GLY A 1 93 ? 17.451 -15.351 -8.108 1.00 61.75 93 GLY A C 1
ATOM 723 O O . GLY A 1 93 ? 18.377 -16.116 -8.347 1.00 61.75 93 GLY A O 1
ATOM 724 N N . ARG A 1 94 ? 16.272 -15.478 -8.731 1.00 53.25 94 ARG A N 1
ATOM 725 C CA . ARG A 1 94 ? 16.006 -16.494 -9.770 1.00 53.25 94 ARG A CA 1
ATOM 726 C C . ARG A 1 94 ? 16.679 -16.184 -11.109 1.00 53.25 94 ARG A C 1
ATOM 728 O O . ARG A 1 94 ? 16.996 -17.107 -11.844 1.00 53.25 94 ARG A O 1
ATOM 735 N N . THR A 1 95 ? 17.007 -14.924 -11.400 1.00 46.22 95 THR A N 1
ATOM 736 C CA . THR A 1 95 ? 17.906 -14.555 -12.517 1.00 46.22 95 THR A CA 1
ATOM 737 C C . THR A 1 95 ? 19.385 -14.920 -12.285 1.00 46.22 95 THR A C 1
ATOM 739 O O . THR A 1 95 ? 20.246 -14.556 -13.091 1.00 46.22 95 THR A O 1
ATOM 742 N N . HIS A 1 96 ? 19.712 -15.636 -11.200 1.00 42.16 96 HIS A N 1
ATOM 743 C CA . HIS A 1 96 ? 21.011 -16.295 -11.029 1.00 42.16 96 HIS A CA 1
ATOM 744 C C . HIS A 1 96 ? 21.076 -17.721 -11.599 1.00 42.16 96 HIS A C 1
ATOM 746 O O . HIS A 1 96 ? 22.169 -18.280 -11.637 1.00 42.16 96 HIS A O 1
ATOM 752 N N . GLU A 1 97 ? 19.979 -18.276 -12.129 1.00 38.50 97 GLU A N 1
ATOM 753 C CA . GLU A 1 97 ? 20.087 -19.332 -13.142 1.00 38.50 97 GLU A CA 1
ATOM 754 C C . GLU A 1 97 ? 20.485 -18.690 -14.485 1.00 38.50 97 GLU A C 1
ATOM 756 O O . GLU A 1 97 ? 19.940 -17.641 -14.851 1.00 38.50 97 GLU A O 1
ATOM 761 N N . PRO A 1 98 ? 21.471 -19.247 -15.212 1.00 37.09 98 PRO A N 1
ATOM 762 C CA . PRO A 1 98 ? 22.112 -18.571 -16.330 1.00 37.09 98 PRO A CA 1
ATOM 763 C C . PRO A 1 98 ? 21.181 -18.544 -17.546 1.00 37.09 98 PRO A C 1
ATOM 765 O O . PRO A 1 98 ? 21.249 -19.391 -18.427 1.00 37.09 98 PRO A O 1
ATOM 768 N N . THR A 1 99 ? 20.321 -17.529 -17.617 1.00 42.28 99 THR A N 1
ATOM 769 C CA . THR A 1 99 ? 19.692 -17.100 -18.871 1.00 42.28 99 THR A CA 1
ATOM 770 C C . THR A 1 99 ? 20.483 -15.892 -19.393 1.00 42.28 99 THR A C 1
ATOM 772 O O . THR A 1 99 ? 20.718 -14.950 -18.627 1.00 42.28 99 THR A O 1
ATOM 775 N N . PRO A 1 100 ? 20.953 -15.884 -20.655 1.00 42.22 100 PRO A N 1
ATOM 776 C CA . PRO A 1 100 ? 21.890 -14.881 -21.148 1.00 42.22 100 PRO A CA 1
ATOM 777 C C . PRO A 1 100 ? 21.170 -13.566 -21.478 1.00 42.22 100 PRO A C 1
ATOM 779 O O . PRO A 1 100 ? 20.920 -13.249 -22.633 1.00 42.22 100 PRO A O 1
ATOM 782 N N . SER A 1 101 ? 20.835 -12.774 -20.459 1.00 44.12 101 SER A N 1
ATOM 783 C CA . SER A 1 101 ? 20.536 -11.344 -20.623 1.00 44.12 101 SER A CA 1
ATOM 784 C C . SER A 1 101 ? 20.721 -10.576 -19.309 1.00 44.12 101 SER A C 1
ATOM 786 O O . SER A 1 101 ? 19.832 -9.853 -18.852 1.00 44.12 101 SER A O 1
ATOM 788 N N . ARG A 1 102 ? 21.877 -10.738 -18.654 1.00 48.09 102 ARG A N 1
ATOM 789 C CA . ARG A 1 102 ? 22.308 -9.784 -17.623 1.00 48.09 102 ARG A CA 1
ATOM 790 C C . ARG A 1 102 ? 22.668 -8.482 -18.333 1.00 48.09 102 ARG A C 1
ATOM 792 O O . ARG A 1 102 ? 23.711 -8.412 -18.977 1.00 48.09 102 ARG A O 1
ATOM 799 N N . LEU A 1 103 ? 21.794 -7.478 -18.242 1.00 52.56 103 LEU A N 1
ATOM 800 C CA . LEU A 1 103 ? 22.172 -6.094 -18.532 1.00 52.56 103 LEU A CA 1
ATOM 801 C C . LEU A 1 103 ? 23.387 -5.783 -17.656 1.00 52.56 103 LEU A C 1
ATOM 803 O O . LEU A 1 103 ? 23.327 -5.956 -16.436 1.00 52.56 103 LEU A O 1
ATOM 807 N N . ARG A 1 104 ? 24.514 -5.439 -18.284 1.00 53.47 104 ARG A N 1
ATOM 808 C CA . ARG A 1 104 ? 25.743 -5.129 -17.555 1.00 53.47 104 ARG A CA 1
ATOM 809 C C . ARG A 1 104 ? 25.515 -3.830 -16.782 1.00 53.47 104 ARG A C 1
ATOM 811 O O . ARG A 1 104 ? 24.741 -2.972 -17.211 1.00 53.47 104 ARG A O 1
ATOM 818 N N . ALA A 1 105 ? 26.180 -3.681 -15.638 1.00 47.53 105 ALA A N 1
ATOM 819 C CA . ALA A 1 105 ? 26.249 -2.394 -14.955 1.00 47.53 105 ALA A CA 1
ATOM 820 C C . ALA A 1 105 ? 26.757 -1.344 -15.965 1.00 47.53 105 ALA A C 1
ATOM 822 O O . ALA A 1 105 ? 27.871 -1.470 -16.467 1.00 47.53 105 ALA A O 1
ATOM 823 N N . GLY A 1 106 ? 25.896 -0.392 -16.342 1.00 55.78 106 GLY A N 1
ATOM 824 C CA . GLY A 1 106 ? 26.137 0.559 -17.437 1.00 55.78 106 GLY A CA 1
ATOM 825 C C . GLY A 1 106 ? 25.036 0.622 -18.508 1.00 55.78 106 GLY A C 1
ATOM 826 O O . GLY A 1 106 ? 24.933 1.632 -19.204 1.00 55.78 106 GLY A O 1
ATOM 827 N N . ASP A 1 107 ? 24.157 -0.381 -18.599 1.00 72.19 107 ASP A N 1
ATOM 828 C CA . ASP A 1 107 ? 23.132 -0.441 -19.656 1.00 72.19 107 ASP A CA 1
ATOM 829 C C . ASP A 1 107 ? 21.736 0.042 -19.217 1.00 72.19 107 ASP A C 1
ATOM 831 O O . ASP A 1 107 ? 20.782 -0.032 -19.997 1.00 72.19 107 ASP A O 1
ATOM 835 N N . PHE A 1 108 ? 21.565 0.564 -17.995 1.00 79.75 108 PHE A N 1
ATOM 836 C CA . PHE A 1 108 ? 20.248 1.014 -17.519 1.00 79.75 108 PHE A CA 1
ATOM 837 C C . PHE A 1 108 ? 19.731 2.204 -18.324 1.00 79.75 108 PHE A C 1
ATOM 839 O O . PHE A 1 108 ? 18.563 2.231 -18.710 1.00 79.75 108 PHE A O 1
ATOM 846 N N . ALA A 1 109 ? 20.612 3.148 -18.659 1.00 84.50 109 ALA A N 1
ATOM 847 C CA . ALA A 1 109 ? 20.269 4.280 -19.515 1.00 84.50 109 ALA A CA 1
ATOM 848 C C . ALA A 1 109 ? 19.819 3.840 -20.921 1.00 84.50 109 ALA A C 1
ATOM 850 O O . ALA A 1 109 ? 18.850 4.376 -21.466 1.00 84.50 109 ALA A O 1
ATOM 851 N N . ALA A 1 110 ? 20.503 2.846 -21.498 1.00 83.81 110 ALA A N 1
ATOM 852 C CA . ALA A 1 110 ? 20.174 2.292 -22.808 1.00 83.81 110 ALA A CA 1
ATOM 853 C C . ALA A 1 110 ? 18.848 1.521 -22.767 1.00 83.81 110 ALA A C 1
ATOM 855 O O . ALA A 1 110 ? 17.996 1.701 -23.634 1.00 83.81 110 ALA A O 1
ATOM 856 N N . ASN A 1 111 ? 18.623 0.731 -21.717 1.00 84.94 111 ASN A N 1
ATOM 857 C CA . ASN A 1 111 ? 17.374 0.006 -21.526 1.00 84.94 111 ASN A CA 1
ATOM 858 C C . ASN A 1 111 ? 16.179 0.949 -21.324 1.00 84.94 111 ASN A C 1
ATOM 860 O O . ASN A 1 111 ? 15.134 0.753 -21.942 1.00 84.94 111 ASN A O 1
ATOM 864 N N . ALA A 1 112 ? 16.350 2.006 -20.527 1.00 87.31 112 ALA A N 1
ATOM 865 C CA . ALA A 1 112 ? 15.361 3.067 -20.384 1.00 87.31 112 ALA A CA 1
ATOM 866 C C . ALA A 1 112 ? 15.034 3.713 -21.739 1.00 87.31 112 ALA A C 1
ATOM 868 O O . ALA A 1 112 ? 13.866 3.902 -22.067 1.00 87.31 112 ALA A O 1
ATOM 869 N N . ALA A 1 113 ? 16.048 3.991 -22.566 1.00 86.88 113 ALA A N 1
ATOM 870 C CA . ALA A 1 113 ? 15.838 4.531 -23.907 1.00 86.88 113 ALA A CA 1
ATOM 871 C C . ALA A 1 113 ? 15.082 3.562 -24.835 1.00 86.88 113 ALA A C 1
ATOM 873 O O . ALA A 1 113 ? 14.213 4.008 -25.582 1.00 86.88 113 ALA A O 1
ATOM 874 N N . MET A 1 114 ? 15.371 2.258 -24.764 1.00 86.31 114 MET A N 1
ATOM 875 C CA . MET A 1 114 ? 14.641 1.230 -25.516 1.00 86.31 114 MET A CA 1
ATOM 876 C C . MET A 1 114 ? 13.170 1.156 -25.087 1.00 86.31 114 MET A C 1
ATOM 878 O O . MET A 1 114 ? 12.290 1.187 -25.941 1.00 86.31 114 MET A O 1
ATOM 882 N N . LEU A 1 115 ? 12.888 1.150 -23.779 1.00 87.31 115 LEU A N 1
ATOM 883 C CA . LEU A 1 115 ? 11.516 1.154 -23.257 1.00 87.31 115 LEU A CA 1
ATOM 884 C C . LEU A 1 115 ? 10.748 2.415 -23.662 1.00 87.31 115 LEU A C 1
ATOM 886 O O . LEU A 1 115 ? 9.588 2.327 -24.050 1.00 87.31 115 LEU A O 1
ATOM 890 N N . CYS A 1 116 ? 11.390 3.586 -23.652 1.00 90.00 116 CYS A N 1
ATOM 891 C CA . CYS A 1 116 ? 10.784 4.822 -24.152 1.00 90.00 116 CYS A CA 1
ATOM 892 C C . CYS A 1 116 ? 10.427 4.759 -25.644 1.00 90.00 116 CYS A C 1
ATOM 894 O O . CYS A 1 116 ? 9.630 5.576 -26.089 1.00 90.00 116 CYS A O 1
ATOM 896 N N . ALA A 1 117 ? 10.966 3.822 -26.426 1.00 88.75 117 ALA A N 1
ATOM 897 C CA . ALA A 1 117 ? 10.540 3.602 -27.806 1.00 88.75 117 ALA A CA 1
ATOM 898 C C . ALA A 1 117 ? 9.348 2.628 -27.927 1.00 88.75 117 ALA A C 1
ATOM 900 O O . ALA A 1 117 ? 8.738 2.559 -28.991 1.00 88.75 117 ALA A O 1
ATOM 901 N N . GLU A 1 118 ? 8.983 1.896 -26.867 1.00 89.75 118 GLU A N 1
ATOM 902 C CA . GLU A 1 118 ? 7.885 0.926 -26.894 1.00 89.75 118 GLU A CA 1
ATOM 903 C C . GLU A 1 118 ? 6.506 1.591 -26.694 1.00 89.75 118 GLU A C 1
ATOM 905 O O . GLU A 1 118 ? 6.231 2.133 -25.618 1.00 89.75 118 GLU A O 1
ATOM 910 N N . PRO A 1 119 ? 5.550 1.433 -27.634 1.00 88.25 119 PRO A N 1
ATOM 911 C CA . PRO A 1 119 ? 4.193 1.971 -27.476 1.00 88.25 119 PRO A CA 1
ATOM 912 C C . PRO A 1 119 ? 3.446 1.401 -26.263 1.00 88.25 119 PRO A C 1
ATOM 914 O O . PRO A 1 119 ? 2.568 2.038 -25.678 1.00 88.25 119 PRO A O 1
ATOM 917 N N . LEU A 1 120 ? 3.775 0.168 -25.856 1.00 87.25 120 LEU A N 1
ATOM 918 C CA . LEU A 1 120 ? 3.155 -0.437 -24.680 1.00 87.25 120 LEU A CA 1
ATOM 919 C C . LEU A 1 120 ? 3.562 0.278 -23.394 1.00 87.25 120 LEU A C 1
ATOM 921 O O . LEU A 1 120 ? 2.734 0.402 -22.489 1.00 87.25 120 LEU A O 1
ATOM 925 N N . PHE A 1 121 ? 4.814 0.724 -23.334 1.00 89.69 121 PHE A N 1
ATOM 926 C CA . PHE A 1 121 ? 5.364 1.457 -22.209 1.00 89.69 121 PHE A CA 1
ATOM 927 C C . PHE A 1 121 ? 4.781 2.869 -22.134 1.00 89.69 121 PHE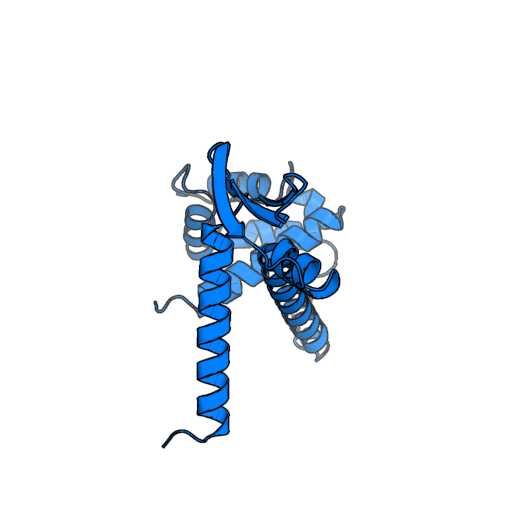 A C 1
ATOM 929 O O . PHE A 1 121 ? 4.467 3.331 -21.043 1.00 89.69 121 PHE A O 1
ATOM 936 N N . HIS A 1 122 ? 4.497 3.508 -23.275 1.00 91.50 122 HIS A N 1
ATOM 937 C CA . HIS A 1 122 ? 3.788 4.798 -23.316 1.00 91.50 122 HIS A CA 1
ATOM 938 C C . HIS A 1 122 ? 2.447 4.723 -22.585 1.00 91.50 122 HIS A C 1
ATOM 940 O O . HIS A 1 122 ? 2.219 5.479 -21.649 1.00 91.50 122 HIS A O 1
ATOM 946 N N . ARG A 1 123 ? 1.615 3.725 -22.907 1.00 88.25 123 ARG A N 1
ATOM 947 C CA . ARG A 1 123 ? 0.312 3.527 -22.238 1.00 88.25 123 ARG A CA 1
ATOM 948 C C . ARG A 1 123 ? 0.438 3.253 -20.735 1.00 88.25 123 ARG A C 1
ATOM 950 O O . ARG A 1 123 ? -0.456 3.586 -19.962 1.00 88.25 123 ARG A O 1
ATOM 957 N N . PHE A 1 124 ? 1.526 2.611 -20.309 1.00 90.00 124 PHE A N 1
ATOM 958 C CA . PHE A 1 124 ? 1.807 2.409 -18.886 1.00 90.00 124 PHE A CA 1
ATOM 959 C C . PHE A 1 124 ? 2.159 3.728 -18.191 1.00 90.00 124 PHE A C 1
ATOM 961 O O . PHE A 1 124 ? 1.655 4.002 -17.101 1.00 90.00 124 PHE A O 1
ATOM 968 N N . LEU A 1 125 ? 2.996 4.548 -18.828 1.00 90.56 125 LEU A N 1
ATOM 969 C CA . LEU A 1 125 ? 3.380 5.860 -18.319 1.00 90.56 125 LEU A CA 1
ATOM 970 C C . LEU A 1 125 ? 2.181 6.818 -18.260 1.00 90.56 125 LEU A C 1
ATOM 972 O O . LEU A 1 125 ? 2.010 7.478 -17.244 1.00 90.56 125 LEU A O 1
ATOM 976 N N . GLU A 1 126 ? 1.297 6.821 -19.262 1.00 89.00 126 GLU A N 1
ATOM 977 C CA . GLU A 1 126 ? 0.053 7.619 -19.265 1.00 89.00 126 GLU A CA 1
ATOM 978 C C . GLU A 1 126 ? -0.881 7.274 -18.094 1.00 89.00 126 GLU A C 1
ATOM 980 O O . GLU A 1 126 ? -1.558 8.139 -17.546 1.00 89.00 126 GLU A O 1
ATOM 985 N N . ARG A 1 127 ? -0.907 6.006 -17.662 1.00 85.44 127 ARG A N 1
ATOM 986 C CA . ARG A 1 127 ? -1.662 5.598 -16.467 1.00 85.44 127 ARG A CA 1
ATOM 987 C C . ARG A 1 127 ? -1.058 6.175 -15.184 1.00 85.44 127 ARG A C 1
ATOM 989 O O . ARG A 1 127 ? -1.782 6.411 -14.220 1.00 85.44 127 ARG A O 1
ATOM 996 N N . ARG A 1 128 ? 0.267 6.313 -15.135 1.00 82.25 128 ARG A N 1
ATOM 997 C CA . ARG A 1 128 ? 1.008 6.814 -13.967 1.00 82.25 128 ARG A CA 1
ATOM 998 C C . ARG A 1 128 ? 1.019 8.336 -13.903 1.00 82.25 128 ARG A C 1
ATOM 1000 O O . ARG A 1 128 ? 1.006 8.885 -12.808 1.00 82.25 128 ARG A O 1
ATOM 1007 N N . ASP A 1 129 ? 1.039 8.988 -15.057 1.00 79.81 129 ASP A N 1
ATOM 1008 C CA . ASP A 1 129 ? 0.983 10.433 -15.211 1.00 79.81 129 ASP A CA 1
ATOM 1009 C C . ASP A 1 129 ? -0.080 10.782 -16.259 1.00 79.81 129 ASP A C 1
ATOM 1011 O O . ASP A 1 129 ? 0.185 10.816 -17.459 1.00 79.81 129 ASP A O 1
ATOM 1015 N N . SER A 1 130 ? -1.299 11.052 -15.791 1.00 71.75 130 SER A N 1
ATOM 1016 C CA . SER A 1 130 ? -2.442 11.391 -16.645 1.00 71.75 130 SER A CA 1
ATOM 1017 C C . SER A 1 130 ? -2.394 12.823 -17.189 1.00 71.75 130 SER A C 1
ATOM 1019 O O . SER A 1 130 ? -3.356 13.274 -17.806 1.00 71.75 130 SER A O 1
ATOM 1021 N N . SER A 1 131 ? -1.314 13.572 -16.936 1.00 70.81 131 SER A N 1
ATOM 1022 C CA . SER A 1 131 ? -1.228 14.983 -17.323 1.00 70.81 131 SER A CA 1
ATOM 1023 C C . SER A 1 131 ? -1.049 15.194 -18.826 1.00 70.81 131 SER A C 1
ATOM 1025 O O . SER A 1 131 ? -1.436 16.250 -19.331 1.00 70.81 131 SER A O 1
ATOM 1027 N N . ARG A 1 132 ? -0.468 14.227 -19.555 1.00 67.00 132 ARG A N 1
ATOM 1028 C CA . ARG A 1 132 ? -0.214 14.331 -21.001 1.00 67.00 132 ARG A CA 1
ATOM 1029 C C . ARG A 1 132 ? -0.227 12.969 -21.691 1.00 67.00 132 ARG A C 1
ATOM 1031 O O . ARG A 1 132 ? 0.378 12.021 -21.202 1.00 67.00 132 ARG A O 1
ATOM 1038 N N . ALA A 1 133 ? -0.844 12.915 -22.872 1.00 79.88 133 ALA A N 1
ATOM 1039 C CA . ALA A 1 133 ? -0.731 11.774 -23.774 1.00 79.88 133 ALA A CA 1
ATOM 1040 C C . ALA A 1 133 ? 0.689 11.683 -24.367 1.00 79.88 133 ALA A C 1
ATOM 1042 O O . ALA A 1 133 ? 1.319 12.694 -24.703 1.00 79.88 133 ALA A O 1
ATOM 1043 N N . ILE A 1 134 ? 1.206 10.462 -24.479 1.00 86.06 134 ILE A N 1
ATOM 1044 C CA . ILE A 1 134 ? 2.569 10.174 -24.923 1.00 86.06 134 ILE A CA 1
ATOM 1045 C C . ILE A 1 134 ? 2.505 9.677 -26.365 1.00 86.06 134 ILE A C 1
ATOM 1047 O O . ILE A 1 134 ? 2.107 8.552 -26.645 1.00 86.06 134 ILE A O 1
ATOM 1051 N N . HIS A 1 135 ? 2.918 10.540 -27.292 1.00 80.88 135 HIS A N 1
ATOM 1052 C CA . HIS A 1 135 ? 2.850 10.264 -28.731 1.00 80.88 135 HIS A CA 1
ATOM 1053 C C . HIS A 1 135 ? 4.192 9.844 -29.339 1.00 80.88 135 HIS A C 1
ATOM 1055 O O . HIS A 1 135 ? 4.235 9.336 -30.456 1.00 80.88 135 HIS A O 1
ATOM 1061 N N . ASN A 1 136 ? 5.300 10.079 -28.635 1.00 87.62 136 ASN A N 1
ATOM 1062 C CA . ASN A 1 136 ? 6.641 9.779 -29.118 1.00 87.62 136 ASN A CA 1
ATOM 1063 C C . ASN A 1 136 ? 7.588 9.436 -27.957 1.00 87.62 136 ASN A C 1
ATOM 1065 O O . ASN A 1 136 ? 7.276 9.618 -26.776 1.00 87.62 136 ASN A O 1
ATOM 1069 N N . LYS A 1 137 ? 8.775 8.943 -28.317 1.00 88.88 137 LYS A N 1
ATOM 1070 C CA . LYS A 1 137 ? 9.796 8.515 -27.357 1.00 88.88 137 LYS A CA 1
ATOM 1071 C C . LYS A 1 137 ? 10.356 9.647 -26.492 1.00 88.88 137 LYS A C 1
ATOM 1073 O O . LYS A 1 137 ? 10.733 9.389 -25.354 1.00 88.88 137 LYS A O 1
ATOM 1078 N N . ASP A 1 138 ? 10.386 10.881 -26.991 1.00 88.00 138 ASP A N 1
ATOM 1079 C CA . ASP A 1 138 ? 10.958 12.023 -26.265 1.00 88.00 138 ASP A CA 1
ATOM 1080 C C . ASP A 1 138 ? 9.999 12.499 -25.160 1.00 88.00 138 ASP A C 1
ATOM 1082 O O . ASP A 1 138 ? 10.413 12.856 -24.053 1.00 88.00 138 ASP A O 1
ATOM 1086 N N . HIS A 1 139 ? 8.690 12.397 -25.409 1.00 88.81 139 HIS A N 1
ATOM 1087 C CA . HIS A 1 139 ? 7.660 12.601 -24.394 1.00 88.81 139 HIS A CA 1
ATOM 1088 C C . HIS A 1 139 ? 7.730 11.499 -23.331 1.00 88.81 139 HIS A C 1
ATOM 1090 O O . HIS A 1 139 ? 7.712 11.798 -22.137 1.00 88.81 139 HIS A O 1
ATOM 1096 N N . ALA A 1 140 ? 7.881 10.237 -23.751 1.00 90.44 140 ALA A N 1
ATOM 1097 C CA . ALA A 1 140 ? 8.043 9.110 -22.834 1.00 90.44 140 ALA A CA 1
ATOM 1098 C C . ALA A 1 140 ? 9.285 9.269 -21.945 1.00 90.44 140 ALA A C 1
ATOM 1100 O O . ALA A 1 140 ? 9.222 9.003 -20.749 1.00 90.44 140 ALA A O 1
ATOM 1101 N N . ASP A 1 141 ? 10.399 9.737 -22.512 1.00 92.06 141 ASP A N 1
ATOM 1102 C CA . ASP A 1 141 ? 11.641 10.026 -21.789 1.00 92.06 141 ASP A CA 1
ATOM 1103 C C . ASP A 1 141 ? 11.453 11.110 -20.721 1.00 92.06 141 ASP A C 1
ATOM 1105 O O . ASP A 1 141 ? 11.905 10.958 -19.586 1.00 92.06 141 ASP A O 1
ATOM 1109 N N . THR A 1 142 ? 10.736 12.181 -21.060 1.00 89.94 142 THR A N 1
ATOM 1110 C CA . THR A 1 142 ? 10.442 13.275 -20.123 1.00 89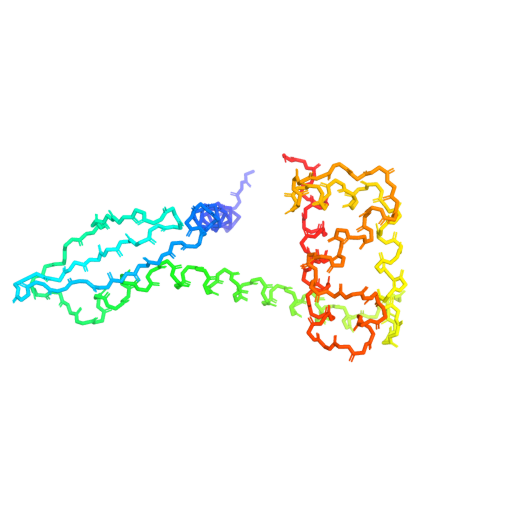.94 142 THR A CA 1
ATOM 1111 C C . THR A 1 142 ? 9.589 12.795 -18.948 1.00 89.94 142 THR A C 1
ATOM 1113 O O . THR A 1 142 ? 9.900 13.087 -17.791 1.00 89.94 142 THR A O 1
ATOM 1116 N N . VAL A 1 143 ? 8.538 12.017 -19.227 1.00 90.31 143 VAL A N 1
ATOM 1117 C CA . VAL A 1 143 ? 7.659 11.459 -18.188 1.00 90.31 143 VAL A CA 1
ATOM 1118 C C . VAL A 1 143 ? 8.408 10.441 -17.327 1.00 90.31 143 VAL A C 1
ATOM 1120 O O . VAL A 1 143 ? 8.299 10.483 -16.104 1.00 90.31 143 VAL A O 1
ATOM 1123 N N . LEU A 1 144 ? 9.228 9.580 -17.937 1.00 91.88 144 LEU A N 1
ATOM 1124 C CA . LEU A 1 144 ? 10.081 8.631 -17.222 1.00 91.88 144 LEU A CA 1
ATOM 1125 C C . LEU A 1 144 ? 10.993 9.350 -16.219 1.00 91.88 144 LEU A C 1
ATOM 1127 O O . LEU A 1 144 ? 11.002 9.009 -15.039 1.00 91.88 144 LEU A O 1
ATOM 1131 N N . LYS A 1 145 ? 11.728 10.368 -16.676 1.00 92.38 145 LYS A N 1
ATOM 1132 C CA . LYS A 1 145 ? 12.624 11.182 -15.840 1.00 92.38 145 LYS A CA 1
ATOM 1133 C C . LYS A 1 145 ? 11.891 11.824 -14.666 1.00 92.38 145 LYS A C 1
ATOM 1135 O O . LYS A 1 145 ? 12.346 11.720 -13.530 1.00 92.38 145 LYS A O 1
ATOM 1140 N N . LYS A 1 146 ? 10.724 12.418 -14.932 1.00 89.31 146 LYS A N 1
ATOM 1141 C CA . LYS A 1 146 ? 9.860 13.024 -13.911 1.00 89.31 146 LYS A CA 1
ATOM 1142 C C . LYS A 1 146 ? 9.416 12.001 -12.862 1.00 89.31 146 LYS A C 1
ATOM 1144 O O . LYS A 1 146 ? 9.546 12.268 -11.673 1.00 89.31 146 LYS A O 1
ATOM 1149 N N . LEU A 1 147 ? 8.935 10.833 -13.289 1.00 87.94 147 LEU A N 1
ATOM 1150 C CA . LEU A 1 147 ? 8.474 9.773 -12.385 1.00 87.94 147 LEU A CA 1
ATOM 1151 C C . LEU A 1 147 ? 9.608 9.165 -11.551 1.00 87.94 147 LEU A C 1
ATOM 1153 O O . LEU A 1 147 ? 9.383 8.777 -10.409 1.00 87.94 147 LEU A O 1
ATOM 1157 N N . LEU A 1 148 ? 10.818 9.088 -12.105 1.00 88.06 148 LEU A N 1
ATOM 1158 C CA . LEU A 1 148 ? 12.005 8.601 -11.396 1.00 88.06 148 LEU A CA 1
ATOM 1159 C C . LEU A 1 148 ? 12.710 9.692 -10.574 1.00 88.06 148 LEU A C 1
ATOM 1161 O O . LEU A 1 148 ? 13.626 9.389 -9.811 1.00 88.06 148 LEU A O 1
ATOM 1165 N N . GLY A 1 149 ? 12.304 10.957 -10.717 1.00 88.25 149 GLY A N 1
ATOM 1166 C CA . GLY A 1 149 ? 12.943 12.096 -10.061 1.00 88.25 149 GLY A CA 1
ATOM 1167 C C . GLY A 1 149 ? 14.409 12.276 -10.468 1.00 88.25 149 GLY A C 1
ATOM 1168 O O . GLY A 1 149 ? 15.239 12.568 -9.609 1.00 88.25 149 GLY A O 1
ATOM 1169 N N . ILE A 1 150 ? 14.724 12.057 -11.748 1.00 89.88 150 ILE A N 1
ATOM 1170 C CA . ILE A 1 150 ? 16.064 12.217 -12.334 1.00 89.88 150 ILE A CA 1
ATOM 1171 C C . ILE A 1 150 ? 16.029 13.247 -13.464 1.00 89.88 150 ILE A C 1
ATOM 1173 O O . ILE A 1 150 ? 15.013 13.410 -14.135 1.00 89.88 150 ILE A O 1
ATOM 1177 N N . SER A 1 151 ? 17.146 13.925 -13.713 1.00 84.56 151 SER A N 1
ATOM 1178 C CA . SER A 1 151 ? 17.289 14.864 -14.832 1.00 84.56 151 SER A CA 1
ATOM 1179 C C . SER A 1 151 ? 17.843 14.179 -16.087 1.00 84.56 151 SER A C 1
ATOM 1181 O O . SER A 1 151 ? 17.507 14.560 -17.211 1.00 84.56 151 SER A O 1
ATOM 1183 N N . SER A 1 152 ? 18.631 13.111 -15.919 1.00 87.56 152 SER A N 1
ATOM 1184 C CA . SER A 1 152 ? 19.239 12.354 -17.014 1.00 87.56 152 SER A CA 1
ATOM 1185 C C . SER A 1 152 ? 19.150 10.843 -16.812 1.00 87.56 152 SER A C 1
ATOM 1187 O O . SER A 1 152 ? 19.386 10.329 -15.723 1.00 87.56 152 SER A O 1
ATOM 1189 N N . LYS A 1 153 ? 18.928 10.101 -17.906 1.00 85.56 153 LYS A N 1
ATOM 1190 C CA . LYS A 1 153 ? 19.000 8.630 -17.912 1.00 85.56 153 LYS A CA 1
ATOM 1191 C C . LYS A 1 153 ? 20.381 8.103 -17.532 1.00 85.56 153 LYS A C 1
ATOM 1193 O O . LYS A 1 153 ? 20.473 6.988 -17.039 1.00 85.56 153 LYS A O 1
ATOM 1198 N N . THR A 1 154 ? 21.445 8.882 -17.731 1.00 84.62 154 THR A N 1
ATOM 1199 C CA . THR A 1 154 ? 22.797 8.492 -17.302 1.00 84.62 154 THR A CA 1
ATOM 1200 C C . THR A 1 154 ? 22.898 8.337 -15.786 1.00 84.62 154 THR A C 1
ATOM 1202 O O . THR A 1 154 ? 23.686 7.513 -15.333 1.00 84.62 154 THR A O 1
ATOM 1205 N N . GLN A 1 155 ? 22.050 9.026 -15.008 1.00 84.25 155 GLN A N 1
ATOM 1206 C CA . GLN A 1 155 ? 21.980 8.850 -13.552 1.00 84.25 155 GLN A CA 1
ATOM 1207 C C . GLN A 1 155 ? 21.532 7.439 -13.162 1.00 84.25 155 GLN A C 1
ATOM 1209 O O . GLN A 1 155 ? 21.918 6.951 -12.110 1.00 84.25 155 GLN A O 1
ATOM 1214 N N . LEU A 1 156 ? 20.812 6.724 -14.036 1.00 85.06 156 LEU A N 1
ATOM 1215 C CA . LEU A 1 156 ? 20.492 5.310 -13.820 1.00 85.06 156 LEU A CA 1
ATOM 1216 C C . LEU A 1 156 ? 21.737 4.421 -13.792 1.00 85.06 156 LEU A C 1
ATOM 1218 O O . LEU A 1 156 ? 21.680 3.310 -13.290 1.00 85.06 156 LEU A O 1
ATOM 1222 N N . ASN A 1 157 ? 22.866 4.864 -14.338 1.00 81.44 157 ASN A N 1
ATOM 1223 C CA . ASN A 1 157 ? 24.097 4.080 -14.302 1.00 81.44 157 ASN A CA 1
ATOM 1224 C C . ASN A 1 157 ? 24.970 4.417 -13.090 1.00 81.44 157 ASN A C 1
ATOM 1226 O O . ASN A 1 157 ? 25.759 3.574 -12.679 1.00 81.44 157 ASN A O 1
ATOM 1230 N N . SER A 1 158 ? 24.831 5.617 -12.523 1.00 76.38 158 SER A N 1
ATOM 1231 C CA . SER A 1 158 ? 25.697 6.116 -11.449 1.00 76.38 158 SER A CA 1
ATOM 1232 C C . SER A 1 158 ? 25.028 6.173 -10.077 1.00 76.38 158 SER A C 1
ATOM 1234 O O . SER A 1 158 ? 25.725 6.120 -9.071 1.00 76.38 158 SER A O 1
ATOM 1236 N N . GLU A 1 159 ? 23.701 6.296 -10.011 1.00 79.38 159 GLU A N 1
ATOM 1237 C CA . GLU A 1 159 ? 22.966 6.485 -8.759 1.00 79.38 159 GLU A CA 1
ATOM 1238 C C . GLU A 1 159 ? 22.132 5.255 -8.403 1.00 79.38 159 GLU A C 1
ATO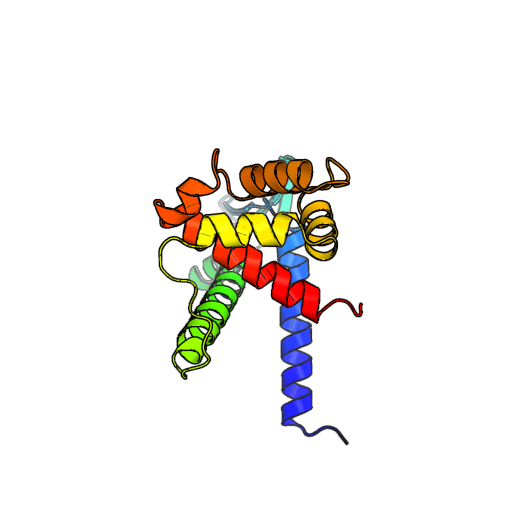M 1240 O O . GLU A 1 159 ? 21.163 4.913 -9.083 1.00 79.38 159 GLU A O 1
ATOM 1245 N N . GLU A 1 160 ? 22.454 4.636 -7.269 1.00 73.12 160 GLU A N 1
ATOM 1246 C CA . GLU A 1 160 ? 21.749 3.455 -6.763 1.00 73.12 160 GLU A CA 1
ATOM 1247 C C . GLU A 1 160 ? 20.258 3.736 -6.503 1.00 73.12 160 GLU A C 1
ATOM 1249 O O . GLU A 1 160 ? 19.398 2.943 -6.882 1.00 73.12 160 GLU A O 1
ATOM 1254 N N . ARG A 1 161 ? 19.911 4.919 -5.970 1.00 82.44 161 ARG A N 1
ATOM 1255 C CA . ARG A 1 161 ? 18.506 5.339 -5.790 1.00 82.44 161 ARG A CA 1
ATOM 1256 C C . ARG A 1 161 ? 17.733 5.312 -7.111 1.00 82.44 161 ARG A C 1
ATOM 1258 O O . ARG A 1 161 ? 16.598 4.840 -7.164 1.00 82.44 161 ARG A O 1
ATOM 1265 N N . ALA A 1 162 ? 18.348 5.832 -8.170 1.00 80.62 162 ALA A N 1
ATOM 1266 C CA . ALA A 1 162 ? 17.744 5.908 -9.492 1.00 80.62 162 ALA A CA 1
ATOM 1267 C C . ALA A 1 162 ? 17.633 4.516 -10.139 1.00 80.62 162 ALA A C 1
ATOM 1269 O O . ALA A 1 162 ? 16.626 4.218 -10.781 1.00 80.62 162 ALA A O 1
ATOM 1270 N N . GLN A 1 163 ? 18.621 3.643 -9.910 1.00 80.81 163 GLN A N 1
ATOM 1271 C CA . GLN A 1 163 ? 18.584 2.236 -10.325 1.00 80.81 163 GLN A CA 1
ATOM 1272 C C . GLN A 1 163 ? 17.422 1.488 -9.685 1.00 80.81 163 GLN A C 1
ATOM 1274 O O . GLN A 1 163 ? 16.643 0.854 -10.395 1.00 80.81 163 GLN A O 1
ATOM 1279 N N . VAL A 1 164 ? 17.280 1.588 -8.362 1.00 77.38 164 VAL A N 1
ATOM 1280 C CA . VAL A 1 164 ? 16.202 0.927 -7.618 1.00 77.38 164 VAL A CA 1
ATOM 1281 C C . VAL A 1 164 ? 14.842 1.427 -8.103 1.00 77.38 164 VAL A C 1
ATOM 1283 O O . VAL A 1 164 ? 13.999 0.614 -8.476 1.00 77.38 164 VAL A O 1
ATOM 1286 N N . ALA A 1 165 ? 14.656 2.747 -8.218 1.00 80.12 165 ALA A N 1
ATOM 1287 C CA . ALA A 1 165 ? 13.410 3.326 -8.720 1.00 80.12 165 ALA A CA 1
ATOM 1288 C C . ALA A 1 165 ? 13.070 2.856 -10.150 1.00 80.12 165 ALA A C 1
ATOM 1290 O O . ALA A 1 165 ? 11.913 2.558 -10.459 1.00 80.12 165 ALA A O 1
ATOM 1291 N N . PHE A 1 166 ? 14.073 2.747 -11.027 1.00 86.06 166 PHE A N 1
ATOM 1292 C CA . PHE A 1 166 ? 13.885 2.256 -12.393 1.00 86.06 166 PHE A CA 1
ATOM 1293 C C . PHE A 1 166 ? 13.552 0.762 -12.443 1.00 86.06 166 PHE A C 1
ATOM 1295 O O . PHE A 1 166 ? 12.649 0.358 -13.178 1.00 86.06 166 PHE A O 1
ATOM 1302 N N . LEU A 1 167 ? 14.236 -0.060 -11.645 1.00 81.69 167 LEU A N 1
ATOM 1303 C CA . LEU A 1 167 ? 13.951 -1.490 -11.529 1.00 81.69 167 LEU A CA 1
ATOM 1304 C C . LEU A 1 167 ? 12.541 -1.738 -10.980 1.00 81.69 167 LEU A C 1
ATOM 1306 O O . LEU A 1 167 ? 11.821 -2.579 -11.521 1.00 81.69 167 LEU A O 1
ATOM 1310 N N . ASP A 1 168 ? 12.116 -0.971 -9.976 1.00 79.44 168 ASP A N 1
ATOM 1311 C CA . ASP A 1 168 ? 10.767 -1.034 -9.413 1.00 79.44 168 ASP A CA 1
ATOM 1312 C C . ASP A 1 168 ? 9.698 -0.648 -10.441 1.00 79.44 168 ASP A C 1
ATOM 1314 O O . ASP A 1 168 ? 8.675 -1.330 -10.560 1.00 79.44 168 ASP A O 1
ATOM 1318 N N . MET A 1 169 ? 9.935 0.415 -11.216 1.00 88.50 169 MET A N 1
ATOM 1319 C CA . MET A 1 169 ? 9.039 0.823 -12.300 1.00 88.50 169 MET A CA 1
ATOM 1320 C C . MET A 1 169 ? 8.947 -0.249 -13.385 1.00 88.50 169 MET A C 1
ATOM 1322 O O . MET A 1 169 ? 7.856 -0.547 -13.874 1.00 88.50 169 MET A O 1
ATOM 1326 N N . ARG A 1 170 ? 10.081 -0.842 -13.766 1.00 85.81 170 ARG A N 1
ATOM 1327 C CA . ARG A 1 170 ? 10.120 -1.893 -14.780 1.00 85.81 170 ARG A CA 1
ATOM 1328 C C . ARG A 1 170 ? 9.404 -3.156 -14.302 1.00 85.81 170 ARG A C 1
ATOM 1330 O O . ARG A 1 170 ? 8.642 -3.739 -15.066 1.00 85.81 170 ARG A O 1
ATOM 1337 N N . ALA A 1 171 ? 9.559 -3.526 -13.033 1.00 78.94 171 ALA A N 1
ATOM 1338 C CA . ALA A 1 171 ? 8.810 -4.627 -12.437 1.00 78.94 171 ALA A CA 1
ATOM 1339 C C . ALA A 1 171 ? 7.291 -4.370 -12.459 1.00 78.94 171 ALA A C 1
ATOM 1341 O O . ALA A 1 171 ? 6.523 -5.280 -12.778 1.00 78.94 171 ALA A O 1
ATOM 1342 N N . ASP A 1 172 ? 6.854 -3.138 -12.174 1.00 79.88 172 ASP A N 1
ATOM 1343 C CA . ASP A 1 172 ? 5.445 -2.742 -12.290 1.00 79.88 172 ASP A CA 1
ATOM 1344 C C . ASP A 1 172 ? 4.938 -2.789 -13.729 1.00 79.88 172 ASP A C 1
ATOM 1346 O O . ASP A 1 172 ? 3.819 -3.247 -13.972 1.00 79.88 172 ASP A O 1
ATOM 1350 N N . PHE A 1 173 ? 5.753 -2.335 -14.680 1.00 86.12 173 PHE A N 1
ATOM 1351 C CA . PHE A 1 173 ? 5.436 -2.423 -16.097 1.00 86.12 173 PHE A CA 1
ATOM 1352 C C . PHE A 1 173 ? 5.278 -3.878 -16.536 1.00 86.12 173 PHE A C 1
ATOM 1354 O O . PHE A 1 173 ? 4.296 -4.189 -17.200 1.00 86.12 173 PHE A O 1
ATOM 1361 N N . ASP A 1 174 ? 6.171 -4.778 -16.124 1.00 80.00 174 ASP A N 1
ATOM 1362 C CA . ASP A 1 174 ? 6.091 -6.200 -16.465 1.00 80.00 174 ASP A CA 1
ATOM 1363 C C . ASP A 1 174 ? 4.844 -6.861 -15.861 1.00 80.00 174 ASP A C 1
ATOM 1365 O O . ASP A 1 174 ? 4.142 -7.601 -16.551 1.00 80.00 174 ASP A O 1
ATOM 1369 N N . VAL A 1 175 ? 4.510 -6.557 -14.600 1.00 79.19 175 VAL A N 1
ATOM 1370 C CA . VAL A 1 175 ? 3.272 -7.039 -13.960 1.00 79.19 175 VAL A CA 1
ATOM 1371 C C . VAL A 1 175 ? 2.041 -6.520 -14.699 1.00 79.19 175 VAL A C 1
ATOM 1373 O O . VAL A 1 175 ? 1.115 -7.283 -14.971 1.00 79.19 175 VAL A O 1
ATOM 1376 N N . TRP A 1 176 ? 2.032 -5.241 -15.066 1.00 82.19 176 TRP A N 1
ATOM 1377 C CA . TRP A 1 176 ? 0.938 -4.649 -15.825 1.00 82.19 176 TRP A CA 1
ATOM 1378 C C . TRP A 1 176 ? 0.845 -5.213 -17.250 1.00 82.19 176 TRP A C 1
ATOM 1380 O O . TRP A 1 176 ? -0.250 -5.511 -17.719 1.00 82.19 176 TRP A O 1
ATOM 1390 N N . LYS A 1 177 ? 1.979 -5.431 -17.925 1.00 81.31 177 LYS A N 1
ATOM 1391 C CA . LYS A 1 177 ? 2.078 -6.018 -19.269 1.00 81.31 177 LYS A CA 1
ATOM 1392 C C . LYS A 1 177 ? 1.564 -7.457 -19.280 1.00 81.31 177 LYS A C 1
ATOM 1394 O O . LYS A 1 177 ? 0.818 -7.812 -20.186 1.00 81.31 177 LYS A O 1
ATOM 1399 N N . GLN A 1 178 ? 1.890 -8.248 -18.256 1.00 72.19 178 GLN A N 1
ATOM 1400 C CA . GLN A 1 178 ? 1.339 -9.594 -18.041 1.00 72.19 178 GLN A CA 1
ATOM 1401 C C . GLN A 1 178 ? -0.150 -9.566 -17.655 1.00 72.19 178 GLN A C 1
ATOM 1403 O O . GLN A 1 178 ? -0.881 -10.512 -17.936 1.00 72.19 178 GLN A O 1
ATOM 1408 N N . GLY A 1 179 ? -0.600 -8.479 -17.027 1.00 61.34 179 GLY A N 1
ATOM 1409 C CA . GLY A 1 179 ? -1.982 -8.235 -16.621 1.00 61.34 179 GLY A CA 1
ATOM 1410 C C . GLY A 1 179 ? -2.863 -7.526 -17.657 1.00 61.34 179 GLY A C 1
ATOM 1411 O O . GLY A 1 179 ? -4.001 -7.215 -17.320 1.00 61.34 179 GLY A O 1
ATOM 1412 N N . ARG A 1 180 ? -2.393 -7.284 -18.897 1.00 54.81 180 ARG A N 1
ATOM 1413 C CA . ARG A 1 180 ? -3.147 -6.683 -20.029 1.00 54.81 180 ARG A CA 1
ATOM 1414 C C . ARG A 1 180 ? -4.268 -7.591 -20.577 1.00 54.81 180 ARG A C 1
ATOM 1416 O O . ARG A 1 180 ? -4.410 -7.788 -21.780 1.00 54.81 180 ARG A O 1
ATOM 1423 N N . GLY A 1 181 ? -5.079 -8.124 -19.675 1.00 46.00 181 GLY A N 1
ATOM 1424 C CA . GLY A 1 181 ? -6.302 -8.865 -19.938 1.00 46.00 181 GLY A CA 1
ATOM 1425 C C . GLY A 1 181 ? -7.358 -8.651 -18.854 1.00 46.00 181 GLY A C 1
ATOM 1426 O O . GLY A 1 181 ? -8.095 -9.594 -18.587 1.00 46.00 181 GLY A O 1
ATOM 1427 N N . ARG A 1 182 ? -7.411 -7.472 -18.212 1.00 34.62 182 ARG A N 1
ATOM 1428 C CA . ARG A 1 182 ? -8.604 -6.928 -17.537 1.00 34.62 182 ARG A CA 1
ATOM 1429 C C . ARG A 1 182 ? -8.607 -5.406 -17.570 1.00 34.62 182 ARG A C 1
ATOM 1431 O O . ARG A 1 182 ? -7.549 -4.817 -17.256 1.00 34.62 182 ARG A O 1
#

Sequence (182 aa):
MTTPAQAAREREKARVSRLTGIAELCRGDRWSIDTDGTNTRIIVRRATGEHAVLCTMHADALPEDIELINGALENVVLFLELRRRAVIALRQGRTHEPTPSRLRAGDFAANAAMLCAEPLFHRFLERRDSSRAIHNKDHADTVLKKLLGISSKTQLNSEERAQVAFLDMRADFDVWKQGRGR

Foldseek 3Di:
DADPVRVVVVVVVVVLVVLVVVLVVQPPKAWDWDDPPQWIWIKIQGNVRDIDTPDIDDPPDDPVNSVCVSCVSVVSVVVNVVVLVVVLVVVVVVPVPDDPDDPPLQCQLVVQLVLLQDPLSQVVLCVVPVPDRRDHSVSSSVSLCVQLVHPGSSCCNVPPSSVVSSSSSVVVSVVVVVVVPD